Protein AF-A0A0B7AB72-F1 (afdb_monomer_lite)

Organism: NCBI:txid1028688

Structure (mmCIF, N/CA/C/O backbone):
data_AF-A0A0B7AB72-F1
#
_entry.id   AF-A0A0B7AB72-F1
#
loop_
_atom_site.group_PDB
_atom_site.id
_atom_site.type_symbol
_atom_site.label_atom_id
_atom_site.label_alt_id
_atom_site.label_comp_id
_atom_site.label_asym_id
_atom_site.label_entity_id
_atom_site.label_seq_id
_atom_site.pdbx_PDB_ins_code
_atom_site.Cartn_x
_atom_site.Cartn_y
_atom_site.Cartn_z
_atom_site.occupancy
_atom_site.B_iso_or_equiv
_atom_site.auth_seq_id
_atom_site.auth_comp_id
_atom_site.auth_asym_id
_atom_site.auth_atom_id
_atom_site.pdbx_PDB_model_num
ATOM 1 N N . MET A 1 1 ? -38.722 10.057 -4.460 1.00 62.62 1 MET A N 1
ATOM 2 C CA . MET A 1 1 ? -37.300 10.194 -4.852 1.00 62.62 1 MET A CA 1
ATOM 3 C C . MET A 1 1 ? -36.642 11.427 -4.234 1.00 62.62 1 MET A C 1
ATOM 5 O O . MET A 1 1 ? -35.680 11.243 -3.507 1.00 62.62 1 MET A O 1
ATOM 9 N N . LEU A 1 2 ? -37.190 12.641 -4.396 1.00 41.31 2 LEU A N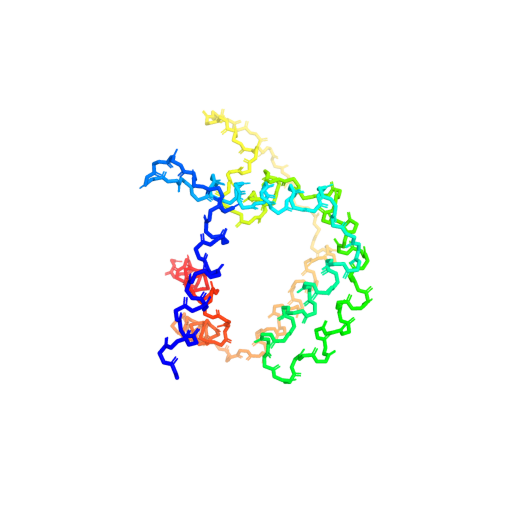 1
ATOM 10 C CA . LEU A 1 2 ? -36.622 13.873 -3.811 1.00 41.31 2 LEU A CA 1
ATOM 11 C C . LEU A 1 2 ? -36.454 13.827 -2.273 1.00 41.31 2 LEU A C 1
ATOM 13 O O . LEU A 1 2 ? -35.423 14.224 -1.745 1.00 41.31 2 LEU A O 1
ATOM 17 N N . LEU A 1 3 ? -37.440 13.271 -1.559 1.00 47.50 3 LEU A N 1
ATOM 18 C CA . LEU A 1 3 ? -37.420 13.146 -0.092 1.00 47.50 3 LEU A CA 1
ATOM 19 C C . LEU A 1 3 ? -36.341 12.185 0.430 1.00 47.50 3 LEU A C 1
ATOM 21 O O . LEU A 1 3 ? -35.809 12.395 1.513 1.00 47.50 3 LEU A O 1
ATOM 25 N N . VAL A 1 4 ? -35.978 11.163 -0.350 1.00 54.44 4 VAL A N 1
ATOM 26 C CA . VAL A 1 4 ? -34.925 10.207 0.030 1.00 54.44 4 VAL A CA 1
ATOM 27 C C . VAL A 1 4 ? -33.556 10.887 -0.044 1.00 54.44 4 VAL A C 1
ATOM 29 O O . VAL A 1 4 ? -32.763 10.736 0.877 1.00 54.44 4 VAL A O 1
ATOM 32 N N . CYS A 1 5 ? -33.328 11.729 -1.062 1.00 51.28 5 CYS A N 1
ATOM 33 C CA . CYS A 1 5 ? -32.112 12.540 -1.184 1.00 51.28 5 CYS A CA 1
ATOM 34 C C . CYS A 1 5 ? -31.948 13.556 -0.046 1.00 51.28 5 CYS A C 1
ATOM 36 O O . CYS A 1 5 ? -30.835 13.745 0.436 1.00 51.28 5 CYS A O 1
ATOM 38 N N . VAL A 1 6 ? -33.031 14.201 0.404 1.00 64.75 6 VAL A N 1
ATOM 39 C CA . VAL A 1 6 ? -32.969 15.172 1.513 1.00 64.75 6 VAL A CA 1
ATOM 40 C C . VAL A 1 6 ? -32.621 14.474 2.829 1.00 64.75 6 VAL A C 1
ATOM 42 O O . VAL A 1 6 ? -31.783 14.969 3.576 1.00 64.75 6 VAL A O 1
ATOM 45 N N . MET A 1 7 ? -33.182 13.289 3.084 1.00 65.06 7 MET A N 1
ATOM 46 C CA . MET A 1 7 ? -32.888 12.523 4.300 1.00 65.06 7 MET A CA 1
ATOM 47 C C . MET A 1 7 ? -31.461 11.957 4.308 1.00 65.06 7 MET A C 1
ATOM 49 O O . MET A 1 7 ? -30.810 11.978 5.351 1.00 65.06 7 MET A O 1
ATOM 53 N N . THR A 1 8 ? -30.927 11.531 3.157 1.00 57.41 8 THR A N 1
ATOM 54 C CA . THR A 1 8 ? -29.510 11.143 3.050 1.00 57.41 8 THR A CA 1
ATOM 55 C C . THR A 1 8 ? -28.571 12.347 3.155 1.00 57.41 8 THR A C 1
ATOM 57 O O . THR A 1 8 ? -27.519 12.231 3.774 1.00 57.41 8 THR A O 1
ATOM 60 N N . CYS A 1 9 ? -28.953 13.520 2.630 1.00 56.81 9 CYS A N 1
ATOM 61 C CA . CYS A 1 9 ? -28.186 14.763 2.793 1.00 56.81 9 CYS A CA 1
ATOM 62 C C . CYS A 1 9 ? -28.128 15.220 4.255 1.00 56.81 9 CYS A C 1
ATOM 64 O O . CYS A 1 9 ? -27.061 15.582 4.737 1.00 56.81 9 CYS A O 1
ATOM 66 N N . LEU A 1 10 ? -29.248 15.168 4.982 1.00 56.75 10 LEU A N 1
ATOM 67 C CA . LEU A 1 10 ? -29.282 15.543 6.398 1.00 56.75 10 LEU A CA 1
ATOM 68 C C . LEU A 1 10 ? -28.450 14.576 7.257 1.00 56.75 10 LEU A C 1
ATOM 70 O O . LEU A 1 10 ? -27.683 15.027 8.108 1.00 56.75 10 LEU A O 1
ATOM 74 N N . ALA A 1 11 ? -28.499 13.271 6.971 1.00 56.81 11 ALA A N 1
ATOM 75 C CA . ALA A 1 11 ? -27.635 12.283 7.623 1.00 56.81 11 ALA A CA 1
ATOM 76 C C . ALA A 1 11 ? -26.136 12.507 7.322 1.00 56.81 11 ALA A C 1
ATOM 78 O O . ALA A 1 11 ? -25.293 12.319 8.199 1.00 56.81 11 ALA A O 1
ATOM 79 N N . LEU A 1 12 ? -25.790 12.977 6.116 1.00 55.22 12 LEU A N 1
ATOM 80 C CA . LEU A 1 12 ? -24.420 13.370 5.765 1.00 55.22 12 LEU A CA 1
ATOM 81 C C . LEU A 1 12 ? -23.973 14.638 6.515 1.00 55.22 12 LEU A C 1
ATOM 83 O O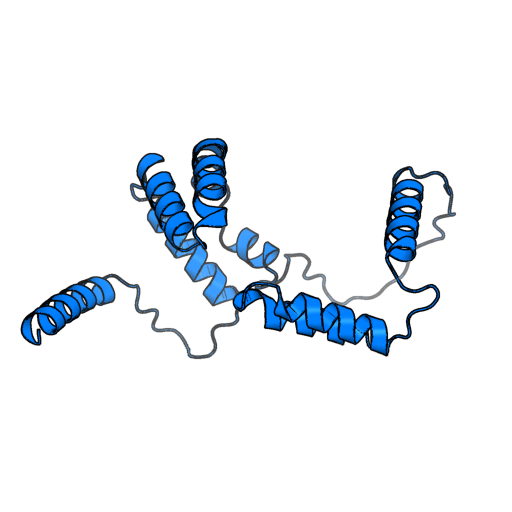 . LEU A 1 12 ? -22.836 14.692 6.973 1.00 55.22 12 LEU A O 1
ATOM 87 N N . THR A 1 13 ? -24.853 15.624 6.734 1.00 55.69 13 THR A N 1
ATOM 88 C CA . THR A 1 13 ? -24.500 16.841 7.501 1.00 55.69 13 THR A CA 1
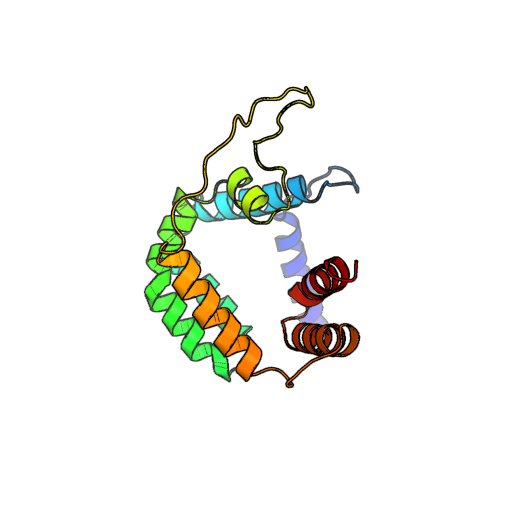ATOM 89 C C . THR A 1 13 ? -24.199 16.578 8.979 1.00 55.69 13 THR A C 1
ATOM 91 O O . THR A 1 13 ? -23.313 17.220 9.547 1.00 55.69 13 THR A O 1
ATOM 94 N N . SER A 1 14 ? -24.854 15.591 9.603 1.00 52.91 14 SER A N 1
ATOM 95 C CA . SER A 1 14 ? -24.510 15.177 10.971 1.00 52.91 14 SER A CA 1
ATOM 96 C C . SER A 1 14 ? -23.142 14.495 11.053 1.00 52.91 14 SER A C 1
ATOM 98 O O . SER A 1 14 ? -22.431 14.689 12.034 1.00 52.91 14 SER A O 1
ATOM 100 N N . VAL A 1 15 ? -22.741 13.760 10.009 1.00 54.97 15 VAL A N 1
ATOM 101 C CA . VAL A 1 15 ? -21.417 13.116 9.927 1.00 54.97 15 VAL A CA 1
ATOM 102 C C . VAL A 1 15 ? -20.319 14.148 9.650 1.00 54.97 15 VAL A C 1
ATOM 104 O O . VAL A 1 15 ? -19.258 14.093 10.265 1.00 54.97 15 VAL A O 1
ATOM 107 N N . LEU A 1 16 ? -20.590 15.150 8.804 1.00 55.66 16 LEU A N 1
ATOM 108 C CA . LEU A 1 16 ? -19.673 16.272 8.549 1.00 55.66 16 LEU A CA 1
ATOM 109 C C . LEU A 1 16 ? -19.372 17.093 9.814 1.00 55.66 16 LEU A C 1
ATOM 111 O O . LEU A 1 16 ? -18.294 17.664 9.925 1.00 55.66 16 LEU A O 1
ATOM 115 N N . SER A 1 17 ? -20.291 17.113 10.784 1.00 49.75 17 SER A N 1
ATOM 116 C CA . SER A 1 17 ? -20.117 17.814 12.067 1.00 49.75 17 SER A CA 1
ATOM 117 C C . SER A 1 17 ? -19.216 17.058 13.060 1.00 49.75 17 SER A C 1
ATOM 119 O O . SER A 1 17 ? -18.839 17.611 14.090 1.00 49.75 17 SER A O 1
ATOM 121 N N . GLN A 1 18 ? -18.894 15.791 12.773 1.00 49.91 18 GLN A N 1
ATOM 122 C CA . GLN A 1 18 ? -17.982 14.948 13.558 1.00 49.91 18 GLN A CA 1
ATOM 123 C C . GLN A 1 18 ? -16.618 14.766 12.880 1.00 49.91 18 GLN A C 1
ATOM 125 O O . GLN A 1 18 ? -15.704 14.199 13.481 1.00 49.91 18 GLN A O 1
ATOM 130 N N . LEU A 1 19 ? -16.466 15.250 11.643 1.00 46.19 19 LEU A N 1
ATOM 131 C CA . LEU A 1 19 ? -15.155 15.384 11.033 1.00 46.19 19 LEU A CA 1
ATOM 132 C C . LEU A 1 19 ? -14.430 16.552 11.712 1.00 46.19 19 LEU A C 1
ATOM 134 O O . LEU A 1 19 ? -15.015 17.626 11.865 1.00 46.19 19 LEU A O 1
ATOM 138 N N . PRO A 1 20 ? -13.165 16.382 12.118 1.00 48.09 20 PRO A N 1
ATOM 139 C CA . PRO A 1 20 ? -12.366 17.512 12.547 1.00 48.09 20 PRO A CA 1
ATOM 140 C C . PRO A 1 20 ? -12.234 18.481 11.366 1.00 48.09 20 PRO A C 1
ATOM 142 O O . PRO A 1 20 ? -11.576 18.182 10.373 1.00 48.09 20 PRO A O 1
ATOM 145 N N . THR A 1 21 ? -12.864 19.653 11.459 1.00 43.16 21 THR A N 1
ATOM 146 C CA . THR A 1 21 ? -12.530 20.791 10.602 1.00 43.16 21 THR A CA 1
ATOM 147 C C . THR A 1 21 ? -11.190 21.328 11.082 1.00 43.16 21 THR A C 1
ATOM 149 O O . THR A 1 21 ? -11.134 22.156 11.994 1.00 43.16 21 THR A O 1
ATOM 152 N N . THR A 1 22 ? -10.095 20.825 10.519 1.00 38.41 22 THR A N 1
ATOM 153 C CA . THR A 1 22 ? -8.781 21.431 10.703 1.00 38.41 22 THR A CA 1
ATOM 154 C C . THR A 1 22 ? -8.760 22.762 9.961 1.00 38.41 22 THR A C 1
ATOM 156 O O . THR A 1 22 ? -8.486 22.868 8.771 1.00 38.41 22 THR A O 1
ATOM 159 N N . SER A 1 23 ? -9.086 23.819 10.699 1.00 52.41 23 SER A N 1
ATOM 160 C CA . SER A 1 23 ? -8.700 25.178 10.356 1.00 52.41 23 SER A CA 1
ATOM 161 C C . SER A 1 23 ? -7.172 25.265 10.425 1.00 52.41 23 SER A C 1
ATOM 163 O O . SER A 1 23 ? -6.607 25.438 11.504 1.00 52.41 23 SER A O 1
ATOM 165 N N . GLY A 1 24 ? -6.496 25.100 9.288 1.00 39.06 24 GLY A N 1
ATOM 166 C CA . GLY A 1 24 ? -5.039 25.171 9.226 1.00 39.06 24 GLY A CA 1
ATOM 167 C C . GLY A 1 24 ? -4.497 25.071 7.806 1.00 39.06 24 GLY A C 1
ATOM 168 O O . GLY A 1 24 ? -4.086 23.998 7.401 1.00 39.06 24 GLY A O 1
ATOM 169 N N . GLN A 1 25 ? -4.483 26.215 7.111 1.00 35.47 25 GLN A N 1
ATOM 170 C CA . GLN A 1 25 ? -3.655 26.555 5.941 1.00 35.47 25 GLN A CA 1
ATOM 171 C C . GLN A 1 25 ? -3.755 25.628 4.708 1.00 35.47 25 GLN A C 1
ATOM 173 O O . GLN A 1 25 ? -3.330 24.479 4.714 1.00 35.47 25 GLN A O 1
ATOM 178 N N . GLU A 1 26 ? -4.185 26.204 3.581 1.00 43.09 26 GLU A N 1
ATOM 179 C CA . GLU A 1 26 ? -4.106 25.641 2.220 1.00 43.09 26 GLU A CA 1
ATOM 180 C C . GLU A 1 26 ? -2.659 25.477 1.687 1.00 43.09 26 GLU A C 1
ATOM 182 O O . GLU A 1 26 ? -2.380 25.743 0.527 1.00 43.09 26 GLU A O 1
ATOM 187 N N . ASN A 1 27 ? -1.723 25.032 2.528 1.00 43.84 27 ASN A N 1
ATOM 188 C CA . ASN A 1 27 ? -0.363 24.613 2.174 1.00 43.84 27 ASN A CA 1
ATOM 189 C C . ASN A 1 27 ? 0.113 23.515 3.144 1.00 43.84 27 ASN A C 1
ATOM 191 O O . ASN A 1 27 ? 1.220 23.576 3.674 1.00 43.84 27 ASN A O 1
ATOM 195 N N . GLY A 1 28 ? -0.741 22.534 3.448 1.00 51.16 28 GLY A N 1
ATOM 196 C CA . GLY A 1 28 ? -0.342 21.396 4.273 1.00 51.16 28 GLY A CA 1
ATOM 197 C C . GLY A 1 28 ? 0.708 20.575 3.532 1.00 51.16 28 GLY A C 1
ATOM 198 O O . GLY A 1 28 ? 0.382 19.901 2.555 1.00 51.16 28 GLY A O 1
ATOM 199 N N . GLN A 1 29 ? 1.966 20.649 3.969 1.00 76.12 29 GLN A N 1
ATOM 200 C CA . GLN A 1 29 ? 3.040 19.812 3.445 1.00 76.12 29 GLN A CA 1
ATOM 201 C C . GLN A 1 29 ? 2.553 18.346 3.499 1.00 76.12 29 GLN A C 1
ATOM 203 O O . GLN A 1 29 ? 1.954 17.960 4.505 1.00 76.12 29 GLN A O 1
ATOM 208 N N . PRO A 1 30 ? 2.747 17.519 2.450 1.00 83.81 30 PRO A N 1
ATOM 209 C CA . PRO A 1 30 ? 2.205 16.152 2.372 1.00 83.81 30 PRO A CA 1
ATOM 210 C C . PRO A 1 30 ? 2.428 15.297 3.632 1.00 83.81 30 PRO A C 1
ATOM 212 O O . PRO A 1 30 ? 1.610 14.437 3.965 1.00 83.81 30 PRO A O 1
ATOM 215 N N . CYS A 1 31 ? 3.507 15.591 4.359 1.00 85.31 31 CYS A N 1
ATOM 216 C CA . CYS A 1 31 ? 3.830 15.043 5.666 1.00 85.31 31 CYS A CA 1
ATOM 217 C C . CYS A 1 31 ? 2.743 15.294 6.726 1.00 85.31 31 CYS A C 1
ATOM 219 O O . CYS A 1 31 ? 2.273 14.350 7.357 1.00 85.31 31 CYS A O 1
ATOM 221 N N . ASP A 1 32 ? 2.292 16.537 6.904 1.00 88.31 32 ASP A N 1
ATOM 222 C CA . ASP A 1 32 ? 1.343 16.908 7.960 1.00 88.31 32 ASP A CA 1
ATOM 223 C C . ASP A 1 32 ? -0.039 16.309 7.719 1.00 88.31 32 ASP A C 1
ATOM 225 O O . ASP A 1 32 ? -0.681 15.814 8.648 1.00 88.31 32 ASP A O 1
ATOM 229 N N . LEU A 1 33 ? -0.482 16.298 6.459 1.00 87.25 33 LEU A N 1
ATOM 230 C CA . LEU A 1 33 ? -1.749 15.677 6.084 1.00 87.25 33 LEU A CA 1
ATOM 231 C C . LEU A 1 33 ? -1.718 14.168 6.348 1.00 87.25 33 LEU A C 1
ATOM 233 O O . LEU A 1 33 ? -2.673 13.608 6.888 1.00 87.25 33 LEU A O 1
ATOM 237 N N . CYS A 1 34 ? -0.602 13.518 6.014 1.00 85.31 34 CYS A N 1
ATOM 238 C CA . CYS A 1 34 ? -0.402 12.114 6.329 1.00 85.31 34 CYS A CA 1
ATOM 239 C C . CYS A 1 34 ? -0.456 11.870 7.844 1.00 85.31 34 CYS A C 1
ATOM 241 O O . CYS A 1 34 ? -1.202 11.002 8.304 1.00 85.31 34 CYS A O 1
ATOM 243 N N . LYS A 1 35 ? 0.277 12.660 8.640 1.00 88.00 35 LYS A N 1
ATOM 244 C CA . LYS A 1 35 ? 0.308 12.495 10.100 1.00 88.00 35 LYS A CA 1
ATOM 245 C C . LYS A 1 35 ? -1.069 12.693 10.719 1.00 88.00 35 LYS A C 1
ATOM 247 O O . LYS A 1 35 ? -1.455 11.931 11.605 1.00 88.00 35 LYS A O 1
ATOM 252 N N . GLN A 1 36 ? -1.837 13.671 10.241 1.00 86.19 36 GLN A N 1
ATOM 253 C CA . GLN A 1 36 ? -3.214 13.889 10.687 1.00 86.19 36 GLN A CA 1
ATOM 254 C C . GLN A 1 36 ? -4.111 12.691 10.372 1.00 86.19 36 GLN A C 1
ATOM 256 O O . GLN A 1 36 ? -4.856 12.248 11.246 1.00 86.19 36 GLN A O 1
ATOM 261 N N . LEU A 1 37 ? -4.004 12.125 9.166 1.00 83.50 37 LEU A N 1
ATOM 262 C CA . LEU A 1 37 ? -4.760 10.937 8.778 1.00 83.50 37 LEU A CA 1
ATOM 263 C C . LEU A 1 37 ? -4.464 9.756 9.713 1.00 83.50 37 LEU A C 1
ATOM 265 O O . LEU A 1 37 ? -5.390 9.173 10.276 1.00 83.50 37 LEU A O 1
ATOM 269 N N . PHE A 1 38 ? -3.189 9.430 9.932 1.00 82.50 38 PHE A N 1
ATOM 270 C CA . PHE A 1 38 ? -2.813 8.316 10.808 1.00 82.50 38 PHE A CA 1
ATOM 271 C C . PHE A 1 38 ? -3.124 8.592 12.284 1.00 82.50 38 PHE A C 1
ATOM 273 O O . PHE A 1 38 ? -3.504 7.674 13.003 1.00 82.50 38 PHE A O 1
ATOM 280 N N . THR A 1 39 ? -3.071 9.850 12.732 1.00 83.25 39 THR A N 1
ATOM 281 C CA . THR A 1 39 ? -3.519 10.246 14.080 1.00 83.25 39 THR A CA 1
ATOM 282 C C . THR A 1 39 ? -5.020 10.023 14.258 1.00 83.25 39 THR A C 1
ATOM 284 O O . THR A 1 39 ? -5.457 9.526 15.297 1.00 83.25 39 THR A O 1
ATOM 287 N N . TYR A 1 40 ? -5.819 10.361 13.244 1.00 79.62 40 TYR A N 1
ATOM 288 C CA . TYR A 1 40 ? -7.260 10.125 13.251 1.00 79.62 40 TYR A CA 1
ATOM 289 C C . TYR A 1 40 ? -7.579 8.628 13.298 1.00 79.62 40 TYR A C 1
ATOM 291 O O . TYR A 1 40 ? -8.366 8.200 14.142 1.00 79.62 40 TYR A O 1
ATOM 299 N N . VAL A 1 41 ? -6.911 7.828 12.458 1.00 78.12 41 VAL A N 1
ATOM 300 C CA . VAL A 1 41 ? -7.044 6.363 12.459 1.00 78.12 41 VAL A CA 1
ATOM 301 C C . VAL A 1 41 ? -6.658 5.789 13.822 1.00 78.12 41 VAL A C 1
ATOM 303 O O . VAL A 1 41 ? -7.442 5.048 14.406 1.00 78.12 41 VAL A O 1
ATOM 306 N N . ASN A 1 42 ? -5.514 6.187 14.383 1.00 74.44 42 ASN A N 1
ATOM 307 C CA . ASN A 1 42 ? -5.063 5.713 15.690 1.00 74.44 42 ASN A CA 1
ATOM 308 C C . ASN A 1 42 ? -6.054 6.090 16.807 1.00 74.44 42 ASN A C 1
ATOM 310 O O . ASN A 1 42 ? -6.406 5.266 17.642 1.00 74.44 42 ASN A O 1
ATOM 314 N N . THR A 1 43 ? -6.594 7.313 16.784 1.00 73.44 43 THR A N 1
ATOM 315 C CA . THR A 1 43 ? -7.599 7.756 17.765 1.00 73.44 43 THR A CA 1
ATOM 316 C C . THR A 1 43 ? -8.895 6.953 17.656 1.00 73.44 43 THR A C 1
ATOM 318 O O . THR A 1 43 ? -9.479 6.596 18.679 1.00 73.44 43 THR A O 1
ATOM 321 N N . PHE A 1 44 ? -9.347 6.661 16.433 1.00 69.81 44 PHE A N 1
ATOM 322 C CA . PHE A 1 44 ? -10.529 5.835 16.183 1.00 69.81 44 PHE A CA 1
ATOM 323 C C . PHE A 1 44 ? -10.327 4.399 16.685 1.00 69.81 44 PHE A C 1
ATOM 325 O O . PHE A 1 44 ? -11.215 3.829 17.319 1.00 69.81 44 PHE A O 1
ATOM 332 N N . LEU A 1 45 ? -9.136 3.841 16.463 1.00 71.88 45 LEU A N 1
ATOM 333 C CA . LEU A 1 45 ? -8.792 2.494 16.903 1.00 71.88 45 LEU A CA 1
ATOM 334 C C . LEU A 1 45 ? -8.639 2.395 18.429 1.00 71.88 45 LEU A C 1
ATOM 336 O O . LEU A 1 45 ? -9.202 1.494 19.043 1.00 71.88 45 LEU A O 1
ATOM 340 N N . GLN A 1 46 ? -7.963 3.357 19.064 1.00 67.94 46 GLN A N 1
ATOM 341 C CA . GLN A 1 46 ? -7.730 3.363 20.513 1.00 67.94 46 GLN A CA 1
ATOM 342 C C . GLN A 1 46 ? -8.990 3.658 21.340 1.00 67.94 46 GLN A C 1
ATOM 344 O O . GLN A 1 46 ? -9.150 3.128 22.440 1.00 67.94 46 GLN A O 1
ATOM 349 N N . LYS A 1 47 ? -9.910 4.498 20.848 1.00 60.44 47 LYS A N 1
ATOM 350 C CA . LYS A 1 47 ? -11.166 4.816 21.548 1.00 60.44 47 LYS A CA 1
ATOM 351 C C . LYS A 1 47 ? -12.295 3.860 21.158 1.00 60.44 47 LYS A C 1
ATOM 353 O O . LYS A 1 47 ? -13.329 4.325 20.687 1.00 60.44 47 LYS A O 1
ATOM 358 N N . ASN A 1 48 ? -12.178 2.581 21.510 1.00 57.06 48 ASN A N 1
ATOM 359 C CA . ASN A 1 48 ? -13.261 1.579 21.443 1.00 57.06 48 ASN A CA 1
ATOM 360 C C . ASN A 1 48 ? -13.414 0.804 20.120 1.00 57.06 48 ASN A C 1
ATOM 362 O O . ASN A 1 48 ? -14.510 0.314 19.877 1.00 57.06 48 ASN A O 1
ATOM 366 N N . SER A 1 49 ? -12.376 0.643 19.291 1.00 69.69 49 SER A N 1
ATOM 367 C CA . SER A 1 49 ? -12.481 -0.333 18.195 1.00 69.69 49 SER A CA 1
ATOM 368 C C . SER A 1 49 ? -12.134 -1.732 18.695 1.00 69.69 49 SER A C 1
ATOM 370 O O . SER A 1 49 ? -11.032 -1.988 19.176 1.00 69.69 49 SER A O 1
ATOM 372 N N . THR A 1 50 ? -13.081 -2.650 18.579 1.00 81.69 50 THR A N 1
ATOM 373 C CA . THR A 1 50 ? -12.853 -4.082 18.782 1.00 81.69 50 THR A CA 1
ATOM 374 C C . THR A 1 50 ? -12.218 -4.700 17.537 1.00 81.69 50 THR A C 1
ATOM 376 O O . THR A 1 50 ? -12.422 -4.220 16.420 1.00 81.69 50 THR A O 1
ATOM 379 N N . GLU A 1 51 ? -11.497 -5.809 17.705 1.00 80.75 51 GLU A N 1
ATOM 380 C CA . GLU A 1 51 ? -10.970 -6.607 16.586 1.00 80.75 51 GLU A CA 1
ATOM 381 C C . GLU A 1 51 ? -12.060 -6.895 15.539 1.00 80.75 51 GLU A C 1
ATOM 383 O O . GLU A 1 51 ? -11.851 -6.721 14.340 1.00 80.75 51 GLU A O 1
ATOM 388 N N . ALA A 1 52 ? -13.270 -7.218 16.006 1.00 82.38 52 ALA A N 1
ATOM 389 C CA . ALA A 1 52 ? -14.429 -7.488 15.162 1.00 82.38 52 ALA A CA 1
ATOM 390 C C . ALA A 1 52 ? -14.876 -6.276 14.322 1.00 82.38 52 ALA A C 1
ATOM 392 O O . ALA A 1 52 ? -15.317 -6.441 13.183 1.00 82.38 52 ALA A O 1
ATOM 393 N N . GLU A 1 53 ? -14.773 -5.054 14.848 1.00 80.25 53 GLU A N 1
ATOM 394 C CA . GLU A 1 53 ? -15.114 -3.836 14.103 1.00 80.25 53 GLU A CA 1
ATOM 395 C C . GLU A 1 53 ? -14.075 -3.523 13.026 1.00 80.25 53 GLU A C 1
ATOM 397 O O . GLU A 1 53 ? -14.441 -3.125 11.916 1.00 80.25 53 GLU A O 1
ATOM 402 N N . VAL A 1 54 ? -12.796 -3.762 13.319 1.00 79.25 54 VAL A N 1
ATOM 403 C CA . VAL A 1 54 ? -11.708 -3.620 12.344 1.00 79.25 54 VAL A CA 1
ATOM 404 C C . VAL A 1 54 ? -11.820 -4.683 11.254 1.00 79.25 54 VAL A C 1
ATOM 406 O O . VAL A 1 54 ? -11.758 -4.351 10.071 1.00 79.25 54 VAL A O 1
ATOM 409 N N . GLU A 1 55 ? -12.091 -5.937 11.612 1.00 82.75 55 GLU A N 1
ATOM 410 C CA . GLU A 1 55 ? -12.339 -7.009 10.645 1.00 82.75 55 GLU A CA 1
ATOM 411 C C . GLU A 1 55 ? -13.550 -6.689 9.751 1.00 82.75 55 GLU A C 1
ATOM 413 O O . GLU A 1 55 ? -13.504 -6.873 8.532 1.00 82.75 55 GLU A O 1
ATOM 418 N N . ALA A 1 56 ? -14.629 -6.144 10.323 1.00 83.81 56 ALA A N 1
ATOM 419 C CA . ALA A 1 56 ? -15.806 -5.728 9.564 1.00 83.81 56 ALA A CA 1
ATOM 420 C C . ALA A 1 56 ? -15.506 -4.569 8.597 1.00 83.81 56 ALA A C 1
ATOM 422 O O . ALA A 1 56 ? -16.044 -4.535 7.486 1.00 83.81 56 ALA A O 1
ATOM 423 N N . LEU A 1 57 ? -14.649 -3.625 8.992 1.00 81.75 57 LEU A N 1
ATOM 424 C CA . LEU A 1 57 ? -14.158 -2.553 8.123 1.00 81.75 57 LEU A CA 1
ATOM 425 C C . LEU A 1 57 ? -13.308 -3.101 6.973 1.00 81.75 57 LEU A C 1
ATOM 427 O O . LEU A 1 57 ? -13.538 -2.735 5.820 1.00 81.75 57 LEU A O 1
ATOM 431 N N . LEU A 1 58 ? -12.386 -4.019 7.260 1.00 81.94 58 LEU A N 1
ATOM 432 C CA . LEU A 1 58 ? -11.551 -4.662 6.247 1.00 81.94 58 LEU A CA 1
ATOM 433 C C . LEU A 1 58 ? -12.396 -5.483 5.256 1.00 81.94 58 LEU A C 1
ATOM 435 O O . LEU A 1 58 ? -12.214 -5.360 4.046 1.00 81.94 58 LEU A O 1
ATOM 439 N N . LYS A 1 59 ? -13.411 -6.214 5.733 1.00 84.88 59 LYS A N 1
ATOM 440 C CA . LYS A 1 59 ? -14.398 -6.896 4.874 1.00 84.88 59 LYS A CA 1
ATOM 441 C C . LYS A 1 59 ? -15.189 -5.925 3.998 1.00 84.88 59 LYS A C 1
ATOM 443 O O . LYS A 1 59 ? -15.437 -6.192 2.824 1.00 84.88 59 LYS A O 1
ATOM 448 N N . LYS A 1 60 ? -15.570 -4.757 4.526 1.00 83.50 60 LYS A N 1
ATOM 449 C CA . LYS A 1 60 ? -16.203 -3.709 3.706 1.00 83.50 60 LYS A CA 1
ATOM 450 C C . LYS A 1 60 ? -15.266 -3.196 2.616 1.00 83.50 60 LYS A C 1
ATOM 452 O O . LYS A 1 60 ? -15.746 -2.921 1.521 1.00 83.50 60 LYS A O 1
ATOM 457 N N . ALA A 1 61 ? -13.965 -3.097 2.886 1.00 81.31 61 ALA A N 1
ATOM 458 C CA . ALA A 1 61 ? -12.981 -2.735 1.871 1.00 81.31 61 ALA A CA 1
ATOM 459 C C . ALA A 1 61 ? -12.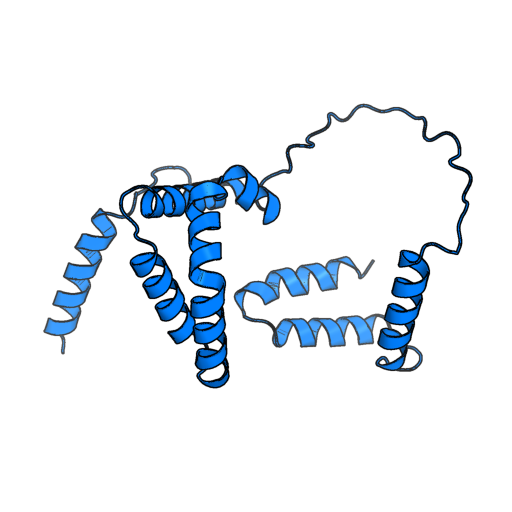861 -3.815 0.781 1.00 81.31 61 ALA A C 1
ATOM 461 O O . ALA A 1 61 ? -12.811 -3.470 -0.400 1.00 81.31 61 ALA A O 1
ATOM 462 N N . CYS A 1 62 ? -12.926 -5.103 1.140 1.00 83.00 62 CYS A N 1
ATOM 463 C CA . CYS A 1 62 ? -12.958 -6.199 0.166 1.00 83.00 62 CYS A CA 1
ATOM 464 C C . CYS A 1 62 ? -14.120 -6.068 -0.828 1.00 83.00 62 CYS A C 1
ATOM 466 O O . CYS A 1 62 ? -13.928 -6.291 -2.020 1.00 83.00 62 CYS A O 1
ATOM 468 N N . ASN A 1 63 ? -15.288 -5.596 -0.385 1.00 86.81 63 ASN A N 1
ATOM 469 C CA . ASN A 1 63 ? -16.456 -5.398 -1.254 1.00 86.81 63 ASN A CA 1
ATOM 470 C C . ASN A 1 63 ? -16.278 -4.305 -2.325 1.00 86.81 63 ASN A C 1
ATOM 472 O O . ASN A 1 63 ? -17.075 -4.236 -3.259 1.00 86.81 63 ASN A O 1
ATOM 476 N N . ILE A 1 64 ? -15.259 -3.450 -2.200 1.00 86.12 64 ILE A N 1
ATOM 477 C CA . ILE A 1 64 ? -14.916 -2.432 -3.205 1.00 86.12 64 ILE A CA 1
ATOM 478 C C . ILE A 1 64 ? -14.131 -3.066 -4.366 1.00 86.12 64 ILE A C 1
ATOM 480 O O . ILE A 1 64 ? -14.155 -2.556 -5.487 1.00 86.12 64 ILE A O 1
ATOM 484 N N . LEU A 1 65 ? -13.441 -4.185 -4.119 1.00 73.69 65 LEU A N 1
ATOM 485 C CA . LEU A 1 65 ? -12.664 -4.879 -5.139 1.00 73.69 65 LEU A CA 1
ATOM 486 C C . LEU A 1 65 ? -13.580 -5.555 -6.175 1.00 73.69 65 LEU A C 1
ATOM 488 O O . LEU A 1 65 ? -14.700 -5.962 -5.845 1.00 73.69 65 LEU A O 1
ATOM 492 N N . PRO A 1 66 ? -13.106 -5.738 -7.425 1.00 86.94 66 PRO A N 1
ATOM 493 C CA . PRO A 1 66 ? -13.810 -6.546 -8.414 1.00 86.94 66 PRO A CA 1
ATOM 494 C C . PRO A 1 66 ? -14.117 -7.943 -7.871 1.00 86.94 66 PRO A C 1
ATOM 496 O O . PRO A 1 66 ? -13.295 -8.531 -7.170 1.00 86.94 66 PRO A O 1
ATOM 499 N N . THR A 1 67 ? -15.264 -8.509 -8.253 1.00 88.81 67 THR A N 1
ATOM 500 C CA . THR A 1 67 ? -15.782 -9.785 -7.723 1.00 88.81 67 THR A CA 1
ATOM 501 C C . THR A 1 67 ? -14.764 -10.928 -7.758 1.00 88.81 67 THR A C 1
ATOM 503 O O . THR A 1 67 ? -14.737 -11.748 -6.846 1.00 88.81 67 THR A O 1
ATOM 506 N N . ALA A 1 68 ? -13.880 -10.952 -8.760 1.00 90.06 68 ALA A N 1
ATOM 507 C CA . ALA A 1 68 ? -12.818 -11.951 -8.889 1.00 90.06 68 ALA A CA 1
ATOM 508 C C . ALA A 1 68 ? -11.823 -11.978 -7.708 1.00 90.06 68 ALA A C 1
ATOM 510 O O . ALA A 1 68 ? -11.213 -13.014 -7.466 1.00 90.06 68 ALA A O 1
ATOM 511 N N . PHE A 1 69 ? -11.665 -10.873 -6.973 1.00 78.88 69 PHE A N 1
ATOM 512 C CA . PHE A 1 69 ? -10.694 -10.733 -5.881 1.00 78.88 69 PHE A CA 1
ATOM 513 C C . PHE A 1 69 ? -11.332 -10.715 -4.488 1.00 78.88 69 PHE A C 1
ATOM 515 O O . PHE A 1 69 ? -10.614 -10.772 -3.494 1.00 78.88 69 PHE A O 1
ATOM 522 N N . GLN A 1 70 ? -12.663 -10.647 -4.394 1.00 88.12 70 GLN A N 1
ATOM 523 C CA . GLN A 1 70 ? -13.361 -10.513 -3.110 1.00 88.12 70 GLN A CA 1
ATOM 524 C C . GLN A 1 70 ? -13.119 -11.719 -2.198 1.00 88.12 70 GLN A C 1
ATOM 526 O O . GLN A 1 70 ? -12.763 -11.535 -1.042 1.00 88.12 70 GLN A O 1
ATOM 531 N N . GLY A 1 71 ? -13.212 -12.943 -2.733 1.00 91.12 71 GLY A N 1
ATOM 532 C CA . GLY A 1 71 ? -12.990 -14.160 -1.942 1.00 91.12 71 GLY A CA 1
ATOM 533 C C . GLY A 1 71 ? -11.557 -14.297 -1.417 1.00 91.12 71 GLY A C 1
ATOM 534 O O . GLY A 1 71 ? -11.355 -14.724 -0.282 1.00 91.12 71 GLY A O 1
ATOM 535 N N . GLU A 1 72 ? -10.565 -13.893 -2.214 1.00 89.56 72 GLU A N 1
ATOM 536 C CA . GLU A 1 72 ? -9.164 -13.872 -1.777 1.00 89.56 72 GLU A CA 1
ATOM 537 C C . GLU A 1 72 ? -8.941 -12.793 -0.712 1.00 89.56 72 GLU A C 1
ATOM 539 O O . GLU A 1 72 ? -8.324 -13.052 0.318 1.00 89.56 72 GLU A O 1
ATOM 544 N N . CYS A 1 73 ? -9.515 -11.604 -0.908 1.00 89.88 73 CYS A N 1
ATOM 545 C CA . CYS A 1 73 ? -9.471 -10.534 0.081 1.00 89.88 73 CYS A CA 1
ATOM 546 C C . CYS A 1 73 ? -10.106 -10.962 1.409 1.00 89.88 73 CYS A C 1
ATOM 548 O O . CYS A 1 73 ? -9.495 -10.782 2.459 1.00 89.88 73 CYS A O 1
ATOM 550 N N . ASP A 1 74 ? -11.277 -11.601 1.379 1.00 91.94 74 ASP A N 1
ATOM 551 C CA . ASP A 1 74 ? -11.948 -12.101 2.581 1.00 91.94 74 ASP A CA 1
ATOM 552 C C . ASP A 1 74 ? -11.102 -13.152 3.315 1.00 91.94 74 ASP A C 1
ATOM 554 O O . ASP A 1 74 ? -11.051 -13.151 4.548 1.00 91.94 74 ASP A O 1
ATOM 558 N N . ASN A 1 75 ? -10.406 -14.027 2.580 1.00 92.00 75 ASN A N 1
ATOM 559 C CA . ASN A 1 75 ? -9.466 -14.980 3.171 1.00 92.00 75 ASN A CA 1
ATOM 560 C C . ASN A 1 75 ? -8.275 -14.276 3.825 1.00 92.00 75 ASN A C 1
ATOM 562 O O . ASN A 1 75 ? -7.929 -14.616 4.956 1.00 92.00 75 ASN A O 1
ATOM 566 N N . ILE A 1 76 ? -7.693 -13.271 3.166 1.00 87.69 76 ILE A N 1
ATOM 567 C CA . ILE A 1 76 ? -6.604 -12.462 3.727 1.00 87.69 76 ILE A CA 1
ATOM 568 C C . ILE A 1 76 ? -7.072 -11.760 5.004 1.00 87.69 76 ILE A C 1
ATOM 570 O O . ILE A 1 76 ? -6.390 -11.826 6.023 1.00 87.69 76 ILE A O 1
ATOM 574 N N . VAL A 1 77 ? -8.255 -11.142 4.994 1.00 88.56 77 VAL A N 1
ATOM 575 C CA . VAL A 1 77 ? -8.814 -10.475 6.178 1.00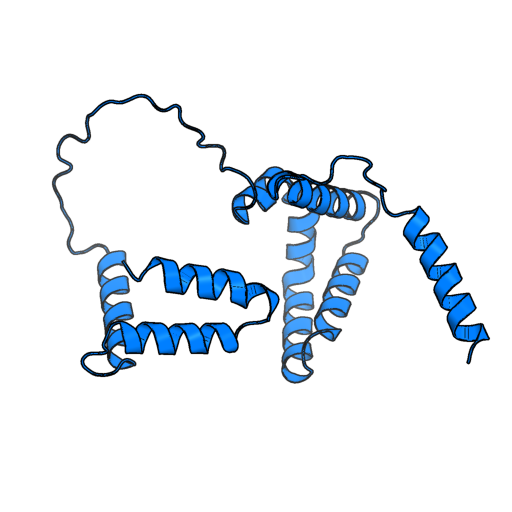 88.56 77 VAL A CA 1
ATOM 576 C C . VAL A 1 77 ? -9.075 -11.474 7.298 1.00 88.56 77 VAL A C 1
ATOM 578 O O . VAL A 1 77 ? -8.759 -11.194 8.445 1.00 88.56 77 VAL A O 1
ATOM 581 N N . LYS A 1 78 ? -9.588 -12.667 6.996 1.00 89.62 78 LYS A N 1
ATOM 582 C CA . LYS A 1 78 ? -9.816 -13.696 8.015 1.00 89.62 78 LYS A CA 1
ATOM 583 C C . LYS A 1 78 ? -8.511 -14.238 8.605 1.00 89.62 78 LYS A C 1
ATOM 585 O O . LYS A 1 78 ? -8.453 -14.530 9.795 1.00 89.62 78 LYS A O 1
ATOM 590 N N . GLN A 1 79 ? -7.488 -14.425 7.776 1.00 90.06 79 GLN A N 1
ATOM 591 C CA . GLN A 1 79 ? -6.231 -15.047 8.185 1.00 90.06 79 GLN A CA 1
ATOM 592 C C . GLN A 1 79 ? -5.294 -14.063 8.888 1.00 90.06 79 GLN A C 1
ATOM 594 O O . GLN A 1 79 ? -4.636 -14.431 9.859 1.00 90.06 79 GLN A O 1
ATOM 599 N N . TYR A 1 80 ? -5.244 -12.822 8.407 1.00 85.19 80 TYR A N 1
ATOM 600 C CA . TYR A 1 80 ? -4.314 -11.802 8.878 1.00 85.19 80 TYR A CA 1
ATOM 601 C C . TYR A 1 80 ? -4.994 -10.675 9.654 1.00 85.19 80 TYR A C 1
ATOM 603 O O . TYR A 1 80 ? -4.293 -9.916 10.308 1.00 85.19 80 TYR A O 1
ATOM 611 N N . GLY A 1 81 ? -6.325 -10.569 9.647 1.00 82.50 81 GLY A N 1
ATOM 612 C CA . GLY A 1 81 ? -7.090 -9.549 10.375 1.00 82.50 81 GLY A CA 1
ATOM 613 C C . GLY A 1 81 ? -6.720 -9.402 11.852 1.00 82.50 81 GLY A C 1
ATOM 614 O O . GLY A 1 81 ? -6.478 -8.269 12.257 1.00 82.50 81 GLY A O 1
ATOM 615 N N . PRO A 1 82 ? -6.573 -10.492 12.632 1.00 82.62 82 PRO A N 1
ATOM 616 C CA . PRO A 1 82 ? -6.135 -10.407 14.028 1.00 82.62 82 PRO A CA 1
ATOM 617 C C . PRO A 1 82 ? -4.724 -9.817 14.175 1.00 82.62 82 PRO A C 1
ATOM 619 O O . PRO A 1 82 ? -4.479 -8.949 15.005 1.00 82.62 82 PRO A O 1
ATOM 622 N N . MET A 1 83 ? -3.788 -10.236 13.315 1.00 81.56 83 MET A N 1
ATOM 623 C CA . MET A 1 83 ? -2.421 -9.699 13.294 1.00 81.56 83 MET A CA 1
ATOM 624 C C . MET A 1 83 ? -2.401 -8.235 12.843 1.00 81.56 83 MET A C 1
ATOM 626 O O . MET A 1 83 ? -1.671 -7.427 13.404 1.00 81.56 83 MET A O 1
ATOM 630 N N . ILE A 1 84 ? -3.204 -7.885 11.836 1.00 76.88 84 ILE A N 1
ATOM 631 C CA . ILE A 1 84 ? -3.374 -6.511 11.369 1.00 76.88 84 ILE A CA 1
ATOM 632 C C . ILE A 1 84 ? -3.947 -5.670 12.507 1.00 76.88 84 ILE A C 1
ATOM 634 O O . ILE A 1 84 ? -3.417 -4.604 12.767 1.00 76.88 84 ILE A O 1
ATOM 638 N N . PHE A 1 85 ? -4.963 -6.144 13.227 1.00 79.75 85 PHE A N 1
ATOM 639 C CA . PHE A 1 85 ? -5.523 -5.447 14.382 1.00 79.75 85 PHE A CA 1
ATOM 640 C C . PHE A 1 85 ? -4.458 -5.160 15.446 1.00 79.75 85 PHE A C 1
ATOM 642 O O . PHE A 1 85 ? -4.287 -4.001 15.812 1.00 79.75 85 PHE A O 1
ATOM 649 N N . GLU A 1 86 ? -3.691 -6.174 15.855 1.00 78.25 86 GLU A N 1
ATOM 650 C CA . GLU A 1 86 ? -2.572 -6.034 16.799 1.00 78.25 86 GLU A CA 1
ATOM 651 C C . GLU A 1 86 ? -1.525 -5.014 16.317 1.00 78.25 86 GLU A C 1
ATOM 653 O O . GLU A 1 86 ? -1.113 -4.125 17.063 1.00 78.25 86 GLU A O 1
ATOM 658 N N . LEU A 1 87 ? -1.146 -5.063 15.037 1.00 73.00 87 LEU A N 1
ATOM 659 C CA . LEU A 1 87 ? -0.240 -4.076 14.445 1.00 73.00 87 LEU A CA 1
ATOM 660 C C . LEU A 1 87 ? -0.850 -2.668 14.439 1.00 73.00 87 LEU A C 1
ATOM 662 O O . LEU A 1 87 ? -0.163 -1.695 14.728 1.00 73.00 87 LEU A O 1
ATOM 666 N N . LEU A 1 88 ? -2.139 -2.530 14.132 1.00 72.19 88 LEU A N 1
ATOM 667 C CA . LEU A 1 88 ? -2.801 -1.230 14.066 1.00 72.19 88 LEU A CA 1
ATOM 668 C C . LEU A 1 88 ? -2.970 -0.586 15.459 1.00 72.19 88 LEU A C 1
ATOM 670 O O . LEU A 1 88 ? -3.012 0.640 15.544 1.00 72.19 88 LEU A O 1
ATOM 674 N N . ILE A 1 89 ? -3.062 -1.367 16.543 1.00 73.19 89 ILE A N 1
ATOM 675 C CA . ILE A 1 89 ? -3.137 -0.825 17.914 1.00 73.19 89 ILE A CA 1
ATOM 676 C C . ILE A 1 89 ? -1.756 -0.521 18.516 1.00 73.19 89 ILE A C 1
ATOM 678 O O . ILE A 1 89 ? -1.650 0.376 19.354 1.00 73.19 89 ILE A O 1
ATOM 682 N N . HIS A 1 90 ? -0.704 -1.234 18.094 1.00 69.12 90 HIS A N 1
ATOM 683 C CA . HIS A 1 90 ? 0.637 -1.118 18.679 1.00 69.12 90 HIS A CA 1
ATOM 684 C C . HIS A 1 90 ? 1.627 -0.298 17.837 1.00 69.12 90 HIS A C 1
ATOM 686 O O . HIS A 1 90 ? 2.413 0.465 18.397 1.00 69.12 90 HIS A O 1
ATOM 692 N N . GLU A 1 91 ? 1.568 -0.402 16.510 1.00 66.69 91 GLU A N 1
ATOM 693 C CA . GLU A 1 91 ? 2.617 0.069 15.588 1.00 66.69 91 GLU A CA 1
ATOM 694 C C . GLU A 1 91 ? 2.187 1.269 14.727 1.00 66.69 91 GLU A C 1
ATOM 696 O O . GLU A 1 91 ? 2.956 1.775 13.910 1.00 66.69 91 GLU A O 1
ATOM 701 N N . LEU A 1 92 ? 0.960 1.774 14.893 1.00 69.62 92 LEU A N 1
ATOM 702 C CA . LEU A 1 92 ? 0.419 2.861 14.069 1.00 69.62 92 LEU A CA 1
ATOM 703 C C . LEU A 1 92 ? 0.891 4.246 14.534 1.00 69.62 92 LEU A C 1
ATOM 705 O O . LEU A 1 92 ? 0.095 5.149 14.797 1.00 69.62 92 LEU A O 1
ATOM 709 N N . GLN A 1 93 ? 2.207 4.413 14.651 1.00 82.50 93 GLN A N 1
ATOM 710 C CA . GLN A 1 93 ? 2.839 5.693 14.946 1.00 82.50 93 GLN A CA 1
ATOM 711 C C . GLN A 1 93 ? 2.791 6.577 13.688 1.00 82.50 93 GLN A C 1
ATOM 713 O O . GLN A 1 93 ? 3.415 6.230 12.678 1.00 82.50 93 GLN A O 1
ATOM 718 N N . PRO A 1 94 ? 2.078 7.722 13.710 1.00 83.62 94 PRO A N 1
ATOM 719 C CA . PRO A 1 94 ? 1.882 8.555 12.522 1.00 83.62 94 PRO A CA 1
ATOM 720 C C . PRO A 1 94 ? 3.191 8.976 11.850 1.00 83.62 94 PRO A C 1
ATOM 722 O O . PRO A 1 94 ? 3.283 8.972 10.625 1.00 83.62 94 PRO A O 1
ATOM 725 N N . ASP A 1 95 ? 4.223 9.275 12.641 1.00 84.75 95 ASP A N 1
ATOM 726 C CA . ASP A 1 95 ? 5.541 9.649 12.127 1.00 84.75 95 ASP A CA 1
ATOM 727 C C . ASP A 1 95 ? 6.200 8.511 11.338 1.00 84.75 95 ASP A C 1
ATOM 729 O O . ASP A 1 95 ? 6.673 8.722 10.223 1.00 84.75 95 ASP A O 1
ATOM 733 N N . GLN A 1 96 ? 6.189 7.289 11.874 1.00 83.94 96 GLN A N 1
ATOM 734 C CA . GLN A 1 96 ? 6.819 6.134 11.231 1.00 83.94 96 GLN A CA 1
ATOM 735 C C . GLN A 1 96 ? 6.093 5.747 9.942 1.00 83.94 96 GLN A C 1
ATOM 737 O O . GLN A 1 96 ? 6.736 5.528 8.915 1.00 83.94 96 GLN A O 1
ATOM 742 N N . MET A 1 97 ? 4.757 5.737 9.965 1.00 83.69 97 MET A N 1
ATOM 743 C CA . MET A 1 97 ? 3.941 5.417 8.792 1.00 83.69 97 MET A CA 1
ATOM 744 C C . MET A 1 97 ? 4.144 6.437 7.670 1.00 83.69 97 MET A C 1
ATOM 746 O O . MET A 1 97 ? 4.334 6.067 6.512 1.00 83.69 97 MET A O 1
ATOM 750 N N . CYS A 1 98 ? 4.161 7.728 7.998 1.00 84.88 98 CYS A N 1
ATOM 751 C CA . CYS A 1 98 ? 4.315 8.775 6.993 1.00 84.88 98 CYS A CA 1
ATOM 752 C C . CYS A 1 98 ? 5.732 8.865 6.427 1.00 84.88 98 CYS A C 1
ATOM 754 O O . CYS A 1 98 ? 5.893 9.161 5.240 1.00 84.88 98 CYS A O 1
ATOM 756 N N . THR A 1 99 ? 6.748 8.541 7.227 1.00 85.75 99 THR A N 1
ATOM 757 C CA . THR A 1 99 ? 8.123 8.367 6.749 1.00 85.75 99 THR A CA 1
ATOM 758 C C . THR A 1 99 ? 8.252 7.141 5.845 1.00 85.75 99 THR A C 1
ATOM 760 O O . THR A 1 99 ? 8.820 7.247 4.761 1.00 85.75 99 THR A O 1
ATOM 763 N N . ALA A 1 100 ? 7.666 5.996 6.216 1.00 77.75 100 ALA A N 1
ATOM 764 C CA . ALA A 1 100 ? 7.675 4.786 5.387 1.00 77.75 100 ALA A CA 1
ATOM 765 C C . ALA A 1 100 ? 6.970 4.990 4.032 1.00 77.75 100 ALA A C 1
ATOM 767 O O . ALA A 1 100 ? 7.382 4.437 3.013 1.00 77.75 100 ALA A O 1
ATOM 768 N N . LEU A 1 101 ? 5.932 5.830 3.997 1.00 79.44 101 LEU A N 1
ATOM 769 C CA . LEU A 1 101 ? 5.249 6.224 2.763 1.00 79.44 101 LEU A CA 1
ATOM 770 C C . LEU A 1 101 ? 6.044 7.236 1.916 1.00 79.44 101 LEU A C 1
ATOM 772 O O . LEU A 1 101 ? 5.670 7.480 0.764 1.00 79.44 101 LEU A O 1
ATOM 776 N N . GLY A 1 102 ? 7.133 7.799 2.455 1.00 80.00 102 GLY A N 1
ATOM 777 C CA . GLY A 1 102 ? 7.947 8.843 1.827 1.00 80.00 102 GLY A CA 1
ATOM 778 C C . GLY A 1 102 ? 7.282 10.222 1.820 1.00 80.00 102 GLY A C 1
ATOM 779 O O . GLY A 1 102 ? 7.660 11.081 1.029 1.00 80.00 102 GLY A O 1
ATOM 780 N N . LEU A 1 103 ? 6.256 10.422 2.653 1.00 84.06 103 LEU A N 1
ATOM 781 C CA . LEU A 1 103 ? 5.526 11.688 2.767 1.00 84.06 103 LEU A CA 1
ATOM 782 C C . LEU A 1 103 ? 6.159 12.618 3.803 1.00 84.06 103 LEU A C 1
ATOM 784 O O . LEU A 1 103 ? 6.002 13.830 3.693 1.00 84.06 103 LEU A O 1
ATOM 788 N N . CYS A 1 104 ? 6.888 12.053 4.767 1.00 85.38 104 CYS A N 1
ATOM 789 C CA . CYS A 1 104 ? 7.713 12.770 5.732 1.00 85.38 104 CYS A CA 1
ATOM 790 C C . CYS A 1 104 ? 9.202 12.458 5.534 1.00 85.38 104 CYS A C 1
ATOM 792 O O . CYS A 1 104 ? 9.533 11.360 5.076 1.00 85.38 104 CYS A O 1
ATOM 794 N N . PRO A 1 105 ? 10.103 13.390 5.895 1.00 85.31 105 PRO A N 1
ATOM 795 C CA . PRO A 1 105 ? 11.533 13.118 5.902 1.00 85.31 105 PRO A CA 1
ATOM 796 C C . PRO A 1 105 ? 11.853 11.997 6.897 1.00 85.31 105 PRO A C 1
ATOM 798 O O . PRO A 1 105 ? 11.346 11.969 8.021 1.00 85.31 105 PRO A O 1
ATOM 801 N N . SER A 1 106 ? 12.713 11.068 6.485 1.00 77.50 106 SER A N 1
ATOM 802 C CA . SER A 1 106 ? 13.347 10.130 7.408 1.00 77.50 106 SER A CA 1
ATOM 803 C C . SER A 1 106 ? 14.231 10.908 8.371 1.00 77.50 106 SER A C 1
ATOM 805 O O . SER A 1 106 ? 14.965 11.782 7.928 1.00 77.50 106 SER A O 1
ATOM 807 N N . SER A 1 107 ? 14.220 10.557 9.658 1.00 62.56 107 SER A N 1
ATOM 808 C CA . SER A 1 107 ? 15.007 11.176 10.741 1.00 62.56 107 SER A CA 1
ATOM 809 C C . SER A 1 107 ? 16.539 11.091 10.587 1.00 62.56 107 SER A C 1
ATOM 811 O O . SER A 1 107 ? 17.269 11.340 11.538 1.00 62.56 107 SER A O 1
ATOM 813 N N . ASN A 1 108 ? 17.021 10.797 9.382 1.00 48.69 108 ASN A N 1
ATOM 814 C CA . ASN A 1 108 ? 18.385 11.012 8.927 1.00 48.69 108 ASN 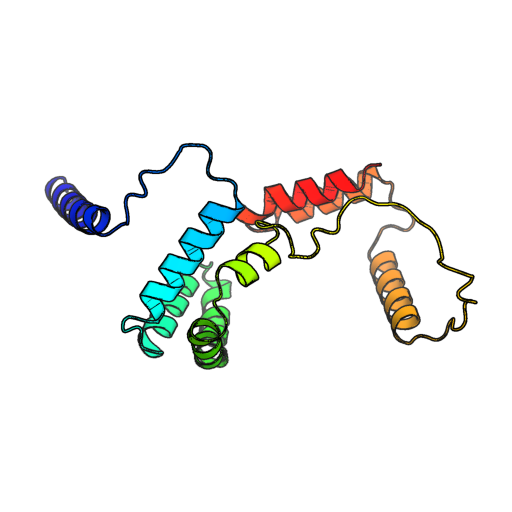A CA 1
ATOM 815 C C . ASN A 1 108 ? 18.443 12.351 8.169 1.00 48.69 108 ASN A C 1
ATOM 817 O O . ASN A 1 108 ? 18.804 12.401 6.995 1.00 48.69 108 ASN A O 1
ATOM 821 N N . GLU A 1 109 ? 18.025 13.439 8.817 1.00 42.84 109 GLU A N 1
ATOM 822 C CA . GLU A 1 109 ? 18.456 14.775 8.408 1.00 42.84 109 GLU A CA 1
ATOM 823 C C . GLU A 1 109 ? 19.835 15.009 9.023 1.00 42.84 109 GLU A C 1
ATOM 825 O O . GLU A 1 109 ? 19.989 15.649 10.064 1.00 42.84 109 GLU A O 1
ATOM 830 N N . ASP A 1 110 ? 20.841 14.415 8.381 1.00 39.69 110 ASP A N 1
ATOM 831 C CA . ASP A 1 110 ? 22.223 14.802 8.587 1.00 39.69 110 ASP A CA 1
ATOM 832 C C . ASP A 1 110 ? 22.450 16.190 8.004 1.00 39.69 110 ASP A C 1
ATOM 834 O O . ASP A 1 110 ? 22.069 16.538 6.882 1.00 39.69 110 ASP A O 1
ATOM 838 N N . GLN A 1 111 ? 23.123 16.976 8.827 1.00 44.44 111 GLN A N 1
ATOM 839 C CA . GLN A 1 111 ? 23.728 18.230 8.470 1.00 44.44 111 GLN A CA 1
ATOM 840 C C . GLN A 1 111 ? 24.661 18.038 7.276 1.00 44.44 111 GLN A C 1
ATOM 842 O O . GLN A 1 111 ? 25.543 17.182 7.267 1.00 44.44 111 GLN A O 1
ATOM 847 N N . ASN A 1 112 ? 24.497 18.911 6.291 1.00 61.53 112 ASN A N 1
ATOM 848 C CA . ASN A 1 112 ? 25.528 19.215 5.321 1.00 61.53 112 ASN A CA 1
ATOM 849 C C . ASN A 1 112 ? 26.803 19.686 6.048 1.00 61.53 112 ASN A C 1
ATOM 851 O O . ASN A 1 112 ? 26.926 20.860 6.394 1.00 61.53 112 ASN A O 1
ATOM 855 N N . SER A 1 113 ? 27.743 18.767 6.256 1.00 45.31 113 SER A N 1
ATOM 856 C CA . SER A 1 113 ? 29.156 19.060 6.493 1.00 45.31 113 SER A CA 1
ATOM 857 C C . SER A 1 113 ? 29.999 17.861 6.061 1.00 45.31 113 SER A C 1
ATOM 859 O O . SER A 1 113 ? 30.047 16.831 6.721 1.00 45.31 113 SER A O 1
ATOM 861 N N . ASP A 1 114 ? 30.597 18.034 4.889 1.00 43.38 114 ASP A N 1
ATOM 862 C CA . ASP A 1 114 ? 31.904 17.553 4.444 1.00 43.38 114 ASP A CA 1
ATOM 863 C C . ASP A 1 114 ? 32.741 16.760 5.477 1.00 43.38 114 ASP A C 1
ATOM 865 O O . ASP A 1 114 ? 33.046 17.252 6.564 1.00 43.38 114 ASP A O 1
ATOM 869 N N . VAL A 1 115 ? 33.170 15.551 5.105 1.00 45.53 115 VAL A N 1
ATOM 870 C CA . VAL A 1 115 ? 34.583 15.200 4.844 1.00 45.53 115 VAL A CA 1
ATOM 871 C C . VAL A 1 115 ? 34.777 13.682 4.949 1.00 45.53 115 VAL A C 1
ATOM 873 O O . VAL A 1 115 ? 34.657 13.065 6.003 1.00 45.53 115 VAL A O 1
ATOM 876 N N . SER A 1 116 ? 35.167 13.115 3.808 1.00 44.03 116 SER A N 1
ATOM 877 C CA . SER A 1 116 ? 36.245 12.136 3.625 1.00 44.03 116 SER A CA 1
ATOM 878 C C . SER A 1 116 ? 36.594 11.196 4.785 1.00 44.03 116 SER A C 1
ATOM 880 O O . SER A 1 116 ? 37.293 11.566 5.724 1.00 44.03 116 SER A O 1
ATOM 882 N N . SER A 1 117 ? 36.276 9.915 4.610 1.00 41.25 117 SER A N 1
ATOM 883 C CA . SER A 1 117 ? 37.249 8.808 4.691 1.00 41.25 117 SER A CA 1
ATOM 884 C C . SER A 1 117 ? 36.536 7.468 4.499 1.00 41.25 117 SER A C 1
ATOM 886 O O . SER A 1 117 ? 36.454 6.649 5.407 1.00 41.25 117 SER A O 1
ATOM 888 N N . VAL A 1 118 ? 36.066 7.188 3.280 1.00 43.53 118 VAL A N 1
ATOM 889 C CA . VAL A 1 118 ? 36.039 5.780 2.859 1.00 43.53 118 VAL A CA 1
ATOM 890 C C . VAL A 1 118 ? 37.447 5.474 2.367 1.00 43.53 118 VAL A C 1
ATOM 892 O O . VAL A 1 118 ? 37.758 5.584 1.185 1.00 43.53 118 VAL A O 1
ATOM 895 N N . SER A 1 119 ? 38.334 5.190 3.322 1.00 43.44 119 SER A N 1
ATOM 896 C CA . SER A 1 119 ? 39.545 4.424 3.049 1.00 43.44 119 SER A CA 1
ATOM 897 C C . SER A 1 119 ? 39.120 3.107 2.410 1.00 43.44 119 SER A C 1
ATOM 899 O O . SER A 1 119 ? 38.189 2.477 2.913 1.00 43.44 119 SER A O 1
ATOM 901 N N . GLU A 1 120 ? 39.779 2.742 1.311 1.00 47.72 120 GLU A N 1
ATOM 902 C CA . GLU A 1 120 ? 39.638 1.488 0.568 1.00 47.72 120 GLU A CA 1
ATOM 903 C C . GLU A 1 120 ? 39.015 0.354 1.393 1.00 47.72 120 GLU A C 1
ATOM 905 O O . GLU A 1 120 ? 39.686 -0.300 2.192 1.00 47.72 120 GLU A O 1
ATOM 910 N N . ILE A 1 121 ? 37.730 0.073 1.161 1.00 47.69 121 ILE A N 1
ATOM 911 C CA . ILE A 1 121 ? 37.234 -1.274 1.412 1.00 47.69 121 ILE A CA 1
ATOM 912 C C . ILE A 1 121 ? 37.628 -2.059 0.172 1.00 47.69 121 ILE A C 1
ATOM 914 O O . ILE A 1 121 ? 36.978 -1.997 -0.871 1.00 47.69 121 ILE A O 1
ATOM 918 N N . GLN A 1 122 ? 38.762 -2.744 0.302 1.00 47.72 122 GLN A N 1
ATOM 919 C CA . GLN A 1 122 ? 39.117 -3.917 -0.481 1.00 47.72 122 GLN A CA 1
ATOM 920 C C . GLN A 1 122 ? 37.829 -4.687 -0.806 1.00 47.72 122 GLN A C 1
ATOM 922 O O . GLN A 1 122 ? 37.104 -5.074 0.107 1.00 47.72 122 GLN A O 1
ATOM 927 N N . MET A 1 123 ? 37.526 -4.896 -2.087 1.00 63.41 123 MET A N 1
ATOM 928 C CA . MET A 1 123 ? 36.507 -5.867 -2.484 1.00 63.41 123 MET A CA 1
ATOM 929 C C . MET A 1 123 ? 37.030 -7.270 -2.145 1.00 63.41 123 MET A C 1
ATOM 931 O O . MET A 1 123 ? 38.067 -7.670 -2.681 1.00 63.41 123 MET A O 1
ATOM 935 N N . PRO A 1 124 ? 36.325 -8.026 -1.287 1.00 50.56 124 PRO A N 1
ATOM 936 C CA . PRO A 1 124 ? 36.134 -9.434 -1.594 1.00 50.56 124 PRO A CA 1
ATOM 937 C C . PRO A 1 124 ? 34.695 -9.871 -1.301 1.00 50.56 124 PRO A C 1
ATOM 939 O O . PRO A 1 124 ? 34.205 -9.792 -0.182 1.00 50.56 124 PRO A O 1
ATOM 942 N N . ASP A 1 125 ? 34.000 -10.294 -2.347 1.00 48.66 125 ASP A N 1
ATOM 943 C CA . ASP A 1 125 ? 33.517 -11.669 -2.489 1.00 48.66 125 ASP A CA 1
ATOM 944 C C . ASP A 1 125 ? 32.487 -11.680 -3.616 1.00 48.66 125 ASP A C 1
ATOM 946 O O . ASP A 1 125 ? 31.299 -11.406 -3.439 1.00 48.66 125 ASP A O 1
ATOM 950 N N . THR A 1 126 ? 32.934 -12.084 -4.802 1.00 58.84 126 THR A N 1
ATOM 951 C CA . THR A 1 126 ? 32.089 -12.469 -5.945 1.00 58.84 126 THR A CA 1
ATOM 952 C C . THR A 1 126 ? 31.291 -13.759 -5.684 1.00 58.84 126 THR A C 1
ATOM 954 O O . THR A 1 126 ? 30.921 -14.468 -6.610 1.00 58.84 126 THR A O 1
ATOM 957 N N . ASN A 1 127 ? 31.011 -14.069 -4.415 1.00 64.12 127 ASN A N 1
ATOM 958 C CA . ASN A 1 127 ? 30.261 -15.233 -3.952 1.00 64.12 127 ASN A CA 1
ATOM 959 C C . ASN A 1 127 ? 29.262 -14.883 -2.839 1.00 64.12 127 ASN A C 1
ATOM 961 O O . ASN A 1 127 ? 28.834 -15.752 -2.077 1.00 64.12 127 ASN A O 1
ATOM 965 N N . SER A 1 128 ? 28.837 -13.620 -2.742 1.00 77.44 128 SER A N 1
ATOM 966 C CA . SER A 1 128 ? 27.620 -13.332 -1.990 1.00 77.44 128 SER A CA 1
ATOM 967 C C . SER A 1 128 ? 26.448 -14.027 -2.683 1.00 77.44 128 SER A C 1
ATOM 969 O O . SER A 1 128 ? 26.161 -13.765 -3.851 1.00 77.44 128 SER A O 1
ATOM 971 N N . ILE A 1 129 ? 25.743 -14.888 -1.947 1.00 82.81 129 ILE A N 1
ATOM 972 C CA . ILE A 1 129 ? 24.506 -15.546 -2.401 1.00 82.81 129 ILE A CA 1
ATOM 973 C C . ILE A 1 129 ? 23.514 -14.507 -2.955 1.00 82.81 129 ILE A C 1
ATOM 975 O O . ILE A 1 129 ? 22.769 -14.808 -3.885 1.00 82.81 129 ILE A O 1
ATOM 979 N N . GLN A 1 130 ? 23.551 -13.271 -2.439 1.00 73.88 130 GLN A N 1
ATOM 980 C CA . GLN A 1 130 ? 22.746 -12.147 -2.923 1.00 73.88 130 GLN A CA 1
ATOM 981 C C . GLN A 1 130 ? 23.128 -11.716 -4.347 1.00 73.88 130 GLN A C 1
ATOM 983 O O . GLN A 1 130 ? 22.242 -11.458 -5.157 1.00 73.88 130 GLN A O 1
ATOM 988 N N . CYS A 1 131 ? 24.421 -11.687 -4.686 1.00 84.75 131 CYS A N 1
ATOM 989 C CA . CYS A 1 131 ? 24.880 -11.369 -6.041 1.00 84.75 131 CYS A CA 1
ATOM 990 C C . CYS A 1 131 ? 24.466 -12.467 -7.022 1.00 84.75 131 CYS A C 1
ATOM 992 O O . CYS A 1 131 ? 23.854 -12.168 -8.040 1.00 84.75 131 CYS A O 1
ATOM 994 N N . THR A 1 132 ? 24.691 -13.740 -6.680 1.00 87.88 132 THR A N 1
ATOM 995 C CA . THR A 1 132 ? 24.287 -14.866 -7.538 1.00 87.88 132 THR A CA 1
ATOM 996 C C . THR A 1 132 ? 22.769 -14.934 -7.725 1.00 87.88 132 THR A C 1
ATOM 998 O O . THR A 1 132 ? 22.292 -15.218 -8.822 1.00 87.88 132 THR A O 1
ATOM 1001 N N . ALA A 1 133 ? 21.988 -14.669 -6.673 1.00 86.00 133 ALA A N 1
ATOM 1002 C CA . ALA A 1 133 ? 20.531 -14.608 -6.766 1.00 86.00 133 ALA A CA 1
ATOM 1003 C C . ALA A 1 133 ? 20.068 -13.439 -7.650 1.00 86.00 133 ALA A C 1
ATOM 1005 O O . ALA A 1 133 ? 19.180 -13.621 -8.482 1.00 86.00 133 ALA A O 1
ATOM 1006 N N . CYS A 1 134 ? 20.701 -12.271 -7.510 1.00 86.69 134 CYS A N 1
ATOM 1007 C CA . CYS A 1 134 ? 20.431 -11.104 -8.342 1.00 86.69 134 CYS A CA 1
ATOM 1008 C C . CYS A 1 134 ? 20.752 -11.379 -9.818 1.00 86.69 134 CYS A C 1
ATOM 1010 O O . CYS A 1 134 ? 19.896 -11.172 -10.670 1.00 86.69 134 CYS A O 1
ATOM 1012 N N . GLU A 1 135 ? 21.927 -11.932 -10.130 1.00 89.38 135 GLU A N 1
ATOM 1013 C CA . GLU A 1 135 ? 22.330 -12.282 -11.500 1.00 89.38 135 GLU A CA 1
ATOM 1014 C C . GLU A 1 135 ? 21.346 -13.259 -12.150 1.00 89.38 135 GLU A C 1
ATOM 1016 O O . GLU A 1 135 ? 20.859 -13.008 -13.249 1.00 89.38 135 GLU A O 1
ATOM 1021 N N . ARG A 1 136 ? 20.960 -14.323 -11.433 1.00 89.38 136 ARG A N 1
ATOM 1022 C CA . ARG A 1 136 ? 19.965 -15.304 -11.899 1.00 89.38 136 ARG A CA 1
ATOM 1023 C C . ARG A 1 136 ? 18.607 -14.662 -12.176 1.00 89.38 136 ARG A C 1
ATOM 1025 O O . ARG A 1 136 ? 17.970 -14.983 -13.177 1.00 89.38 136 ARG A O 1
ATOM 1032 N N . PHE A 1 137 ? 18.157 -13.778 -11.287 1.00 88.31 137 PHE A N 1
ATOM 1033 C CA . PHE A 1 137 ? 16.893 -13.066 -11.444 1.00 88.31 137 PHE A CA 1
ATOM 1034 C C . PHE A 1 137 ? 16.937 -12.123 -12.650 1.00 88.31 137 PHE A C 1
ATOM 1036 O O . PHE A 1 137 ? 16.024 -12.129 -13.471 1.00 88.31 137 PHE A O 1
ATOM 1043 N N . ILE A 1 138 ? 18.026 -11.370 -12.807 1.00 84.56 138 ILE A N 1
ATOM 1044 C CA . ILE A 1 138 ? 18.225 -10.464 -13.938 1.00 84.56 138 ILE A CA 1
ATOM 1045 C C . ILE A 1 138 ? 18.324 -11.235 -15.257 1.00 84.56 138 ILE A C 1
ATOM 1047 O O . ILE A 1 138 ? 17.739 -10.803 -16.246 1.00 84.56 138 ILE A O 1
ATOM 1051 N N . ASP A 1 139 ? 18.984 -12.389 -15.290 1.00 85.44 139 ASP A N 1
ATOM 1052 C CA . ASP A 1 139 ? 19.042 -13.236 -16.485 1.00 85.44 139 ASP A CA 1
ATOM 1053 C C . ASP A 1 139 ? 17.667 -13.806 -16.851 1.00 85.44 139 ASP A C 1
ATOM 1055 O O . ASP A 1 139 ? 17.300 -13.849 -18.027 1.00 85.44 139 ASP A O 1
ATOM 1059 N N . GLN A 1 140 ? 16.854 -14.169 -15.855 1.00 87.44 140 GLN A N 1
ATOM 1060 C CA . GLN A 1 140 ? 15.472 -14.579 -16.085 1.00 87.44 140 GLN A CA 1
ATOM 1061 C C . GLN A 1 140 ? 14.627 -13.423 -16.633 1.00 87.44 140 GLN A C 1
ATOM 1063 O O . GLN A 1 140 ? 13.899 -13.615 -17.607 1.00 87.44 140 GLN A O 1
ATOM 1068 N N . VAL A 1 141 ? 14.758 -12.218 -16.074 1.00 82.38 141 VAL A N 1
ATOM 1069 C CA . VAL A 1 141 ? 14.091 -11.015 -16.594 1.00 82.38 141 VAL A CA 1
ATOM 1070 C C . VAL A 1 141 ? 14.538 -10.733 -18.031 1.00 82.38 141 VAL A C 1
ATOM 1072 O O . VAL A 1 141 ? 13.690 -10.548 -18.899 1.00 82.38 141 VAL A O 1
ATOM 1075 N N . LYS A 1 142 ? 15.841 -10.803 -18.329 1.00 79.62 142 LYS A N 1
ATOM 1076 C CA . LYS A 1 142 ? 16.383 -10.648 -19.690 1.00 79.62 142 LYS A CA 1
ATOM 1077 C C . LYS A 1 142 ? 15.843 -11.693 -20.661 1.00 79.62 142 LYS A C 1
ATOM 1079 O O . LYS A 1 142 ? 15.591 -11.359 -21.808 1.00 79.62 142 LYS A O 1
ATOM 1084 N N . SER A 1 143 ? 15.624 -12.931 -20.214 1.00 80.94 143 SER A N 1
ATOM 1085 C CA . SER A 1 143 ? 15.034 -13.988 -21.051 1.00 80.94 143 SER A CA 1
ATOM 1086 C C . SER A 1 143 ? 13.564 -13.734 -21.406 1.00 80.94 143 SER A C 1
ATOM 1088 O O . SER A 1 143 ? 13.075 -14.250 -22.409 1.00 80.94 143 SER A O 1
ATOM 1090 N N . MET A 1 144 ? 12.867 -12.933 -20.593 1.00 72.38 144 MET A N 1
ATOM 1091 C CA . MET A 1 144 ? 11.500 -12.481 -20.858 1.00 72.38 144 MET A CA 1
ATOM 1092 C C . MET A 1 144 ? 11.458 -11.199 -21.703 1.00 72.38 144 MET A C 1
ATOM 1094 O O . MET A 1 144 ? 10.390 -10.837 -22.196 1.00 72.38 144 MET A O 1
ATOM 1098 N N . LEU A 1 145 ? 12.595 -10.521 -21.878 1.00 74.38 145 LEU A N 1
ATOM 1099 C CA . LEU A 1 145 ? 12.737 -9.331 -22.712 1.00 74.38 145 LEU A CA 1
ATOM 1100 C C . LEU A 1 145 ? 13.233 -9.708 -24.118 1.00 74.38 145 LEU A C 1
ATOM 1102 O O . LEU A 1 145 ? 13.863 -10.745 -24.331 1.00 74.38 145 LEU A O 1
ATOM 1106 N N . SER A 1 146 ? 12.944 -8.853 -25.101 1.00 74.00 146 SER A N 1
ATOM 1107 C CA . SER A 1 146 ? 13.512 -8.938 -26.454 1.00 74.00 146 SER A CA 1
ATOM 1108 C C . SER A 1 146 ? 15.048 -9.006 -26.383 1.00 74.00 146 SER A C 1
ATOM 1110 O O . SER A 1 146 ? 15.632 -8.404 -25.491 1.00 74.00 146 SER A O 1
ATOM 1112 N N . SER A 1 147 ? 15.733 -9.681 -27.320 1.00 72.94 147 SER A N 1
ATOM 1113 C CA . SER A 1 147 ? 17.196 -9.910 -27.247 1.00 72.94 147 SER A CA 1
ATOM 1114 C C . SER A 1 147 ? 18.070 -8.653 -27.129 1.00 72.94 147 SER A C 1
ATOM 1116 O O . SER A 1 147 ? 19.243 -8.782 -26.786 1.00 72.94 147 SER A O 1
ATOM 1118 N N . ASN A 1 148 ? 17.538 -7.463 -27.417 1.00 73.50 148 ASN A N 1
ATOM 1119 C CA . ASN A 1 148 ? 18.189 -6.187 -27.137 1.00 73.50 148 ASN A CA 1
ATOM 1120 C C . ASN A 1 148 ? 17.148 -5.051 -27.216 1.00 73.50 148 ASN A C 1
ATOM 1122 O O . ASN A 1 148 ? 16.975 -4.488 -28.299 1.00 73.50 148 ASN A O 1
ATOM 1126 N N . PRO A 1 149 ? 16.385 -4.774 -26.144 1.00 79.44 149 PRO A N 1
ATOM 1127 C CA . PRO A 1 149 ? 15.343 -3.764 -26.205 1.00 79.44 149 PRO A CA 1
ATOM 1128 C C . PRO A 1 149 ? 15.967 -2.365 -26.207 1.00 79.44 149 PRO A C 1
ATOM 1130 O O . PRO A 1 149 ? 16.940 -2.114 -25.492 1.00 79.44 149 PRO A O 1
ATOM 1133 N N . THR A 1 150 ? 15.426 -1.447 -27.006 1.00 86.38 150 THR A N 1
ATOM 1134 C CA . THR A 1 150 ? 15.868 -0.043 -26.964 1.00 86.38 150 THR A CA 1
ATOM 1135 C C . THR A 1 150 ? 15.362 0.644 -25.687 1.00 86.38 150 THR A C 1
ATOM 1137 O O . THR A 1 150 ? 14.372 0.189 -25.106 1.00 86.38 150 THR A O 1
ATOM 1140 N N . PRO A 1 151 ? 15.992 1.746 -25.231 1.00 83.38 151 PRO A N 1
ATOM 1141 C CA . PRO A 1 151 ? 15.472 2.532 -24.108 1.00 83.38 151 PRO A CA 1
ATOM 1142 C C . PRO A 1 151 ? 13.986 2.889 -24.282 1.00 83.38 151 PRO A C 1
ATOM 1144 O O . PRO A 1 151 ? 13.186 2.634 -23.385 1.00 83.38 151 PRO A O 1
ATOM 1147 N N . ASP A 1 152 ? 13.601 3.322 -25.485 1.00 84.44 152 ASP A N 1
ATOM 1148 C CA . ASP A 1 152 ? 12.216 3.655 -25.841 1.00 84.44 152 ASP A CA 1
ATOM 1149 C C . ASP A 1 152 ? 11.263 2.447 -25.744 1.00 84.44 152 ASP A C 1
ATOM 1151 O O . ASP A 1 152 ? 10.087 2.583 -25.397 1.00 84.44 152 ASP A O 1
ATOM 1155 N N . GLU A 1 153 ? 11.730 1.237 -26.067 1.00 83.00 153 GLU A N 1
ATOM 1156 C CA . GLU A 1 153 ? 10.926 0.014 -25.946 1.00 83.00 153 GLU A CA 1
ATOM 1157 C C . GLU A 1 153 ? 10.676 -0.354 -24.480 1.00 83.00 153 GLU A C 1
ATOM 1159 O O . GLU A 1 153 ? 9.566 -0.769 -24.128 1.00 83.00 153 GLU A O 1
ATOM 1164 N N . ILE A 1 154 ? 11.681 -0.170 -23.619 1.00 84.81 154 ILE A N 1
ATOM 1165 C CA . ILE A 1 154 ? 11.568 -0.396 -22.174 1.00 84.81 154 ILE A CA 1
ATOM 1166 C C . ILE A 1 154 ? 10.613 0.632 -21.563 1.00 84.81 154 ILE A C 1
ATOM 1168 O O . ILE A 1 154 ? 9.696 0.253 -20.832 1.00 84.81 154 ILE A O 1
ATOM 1172 N N . GLU A 1 155 ? 10.771 1.910 -21.908 1.00 86.00 155 GLU A N 1
ATOM 1173 C CA . GLU A 1 155 ? 9.920 3.001 -21.429 1.00 86.00 155 GLU A CA 1
ATOM 1174 C C . GLU A 1 155 ? 8.452 2.752 -21.796 1.00 86.00 155 GLU A C 1
ATOM 1176 O O . GLU A 1 155 ? 7.572 2.755 -20.933 1.00 86.00 155 GLU A O 1
ATOM 1181 N N . ASN A 1 156 ? 8.178 2.420 -23.061 1.00 87.88 156 ASN A N 1
ATOM 1182 C CA . ASN A 1 156 ? 6.828 2.103 -23.519 1.00 87.88 156 ASN A CA 1
ATOM 1183 C C . ASN A 1 156 ? 6.238 0.879 -22.806 1.00 87.88 156 ASN A C 1
ATOM 1185 O O . ASN A 1 156 ? 5.055 0.879 -22.443 1.00 87.88 156 ASN A O 1
ATOM 1189 N N . ALA A 1 157 ? 7.041 -0.164 -22.577 1.00 87.31 157 ALA A N 1
ATOM 1190 C CA . ALA A 1 157 ? 6.604 -1.341 -21.837 1.00 87.31 157 ALA A CA 1
ATOM 1191 C C . ALA A 1 157 ? 6.252 -0.991 -20.383 1.00 87.31 157 ALA A C 1
ATOM 1193 O O . ALA A 1 157 ? 5.187 -1.381 -19.895 1.00 87.31 157 ALA A O 1
ATOM 1194 N N . MET A 1 158 ? 7.088 -0.204 -19.705 1.00 88.88 158 MET A N 1
ATOM 1195 C CA . MET A 1 158 ? 6.835 0.220 -18.329 1.00 88.88 158 MET A CA 1
ATOM 1196 C C . MET A 1 158 ? 5.656 1.194 -18.229 1.00 88.88 158 MET A C 1
ATOM 1198 O O . MET A 1 158 ? 4.810 1.042 -17.348 1.00 88.88 158 MET A O 1
ATOM 1202 N N . ASN A 1 159 ? 5.502 2.116 -19.179 1.00 91.62 159 ASN A N 1
ATOM 1203 C CA . ASN A 1 159 ? 4.339 2.998 -19.273 1.00 91.62 159 ASN A CA 1
ATOM 1204 C C . ASN A 1 159 ? 3.037 2.209 -19.472 1.00 91.62 159 ASN A C 1
ATOM 1206 O O . ASN A 1 159 ? 1.996 2.572 -18.916 1.00 91.62 159 ASN A O 1
ATOM 1210 N N . LYS A 1 160 ? 3.086 1.084 -20.193 1.00 91.00 160 LYS A N 1
ATOM 1211 C CA . LYS A 1 160 ? 1.954 0.159 -20.325 1.00 91.00 160 LYS A CA 1
ATOM 1212 C C . LYS A 1 160 ? 1.646 -0.566 -19.013 1.00 91.00 160 LYS A C 1
ATOM 1214 O O . LYS A 1 160 ? 0.475 -0.699 -18.662 1.00 91.00 160 LYS A O 1
ATOM 1219 N N . VAL A 1 161 ? 2.663 -0.977 -18.252 1.00 92.44 161 VAL A N 1
ATOM 1220 C CA . VAL A 1 161 ? 2.482 -1.514 -16.888 1.00 92.44 161 VAL A CA 1
ATOM 1221 C C . VAL A 1 161 ? 1.830 -0.466 -15.983 1.00 92.44 161 VAL A C 1
ATOM 1223 O O . VAL A 1 161 ? 0.867 -0.776 -15.279 1.00 92.44 161 VAL A O 1
ATOM 1226 N N . CYS A 1 162 ? 2.249 0.797 -16.078 1.00 95.12 162 CYS A N 1
ATOM 1227 C CA . CYS A 1 162 ? 1.636 1.896 -15.336 1.00 95.12 162 CYS A CA 1
ATOM 1228 C C . CYS A 1 162 ? 0.161 2.138 -15.690 1.00 95.12 162 CYS A C 1
ATOM 1230 O O . CYS A 1 162 ? -0.539 2.773 -14.912 1.00 95.12 162 CYS A O 1
ATOM 1232 N N . GLN A 1 163 ? -0.344 1.647 -16.825 1.00 94.06 163 GLN A N 1
ATOM 1233 C CA . GLN A 1 163 ? -1.775 1.701 -17.152 1.00 94.06 163 GLN A CA 1
ATOM 1234 C C . GLN A 1 163 ? -2.567 0.533 -16.548 1.00 94.06 163 GLN A C 1
ATOM 1236 O O . GLN A 1 163 ? -3.778 0.651 -16.376 1.00 94.06 163 GLN A O 1
ATOM 1241 N N . MET A 1 164 ? -1.902 -0.579 -16.215 1.00 89.88 164 MET A N 1
ATOM 1242 C CA . MET A 1 164 ? -2.535 -1.769 -15.631 1.00 89.88 164 MET A CA 1
ATOM 1243 C C . MET A 1 164 ? -2.656 -1.699 -14.107 1.00 89.88 164 MET A C 1
ATOM 1245 O O . MET A 1 164 ? -3.501 -2.382 -13.530 1.00 89.88 164 MET A O 1
ATOM 1249 N N . VAL A 1 165 ? -1.834 -0.884 -13.442 1.00 86.31 165 VAL A N 1
ATOM 1250 C CA . VAL A 1 165 ? -1.942 -0.670 -11.992 1.00 86.31 165 VAL A CA 1
ATOM 1251 C C . VAL A 1 165 ? -3.138 0.236 -11.648 1.00 86.31 165 VAL A C 1
ATOM 1253 O O . VAL A 1 165 ? -3.536 1.075 -12.468 1.00 86.31 165 VAL A O 1
ATOM 1256 N N . PRO A 1 166 ? -3.715 0.112 -10.434 1.00 92.50 166 PRO A N 1
ATOM 1257 C CA . PRO A 1 166 ? -4.800 0.976 -9.974 1.00 92.50 166 PRO A CA 1
ATOM 1258 C C . PRO A 1 166 ? -4.500 2.466 -10.165 1.00 92.50 166 PRO A C 1
ATOM 1260 O O . PRO A 1 166 ? -3.361 2.899 -9.980 1.00 92.50 166 PRO A O 1
ATOM 1263 N N . PHE A 1 167 ? -5.536 3.259 -10.475 1.00 86.88 167 PHE A N 1
ATOM 1264 C CA . PHE A 1 167 ? -5.414 4.684 -10.825 1.00 86.88 167 PHE A CA 1
ATOM 1265 C C . PHE A 1 167 ? -4.550 5.485 -9.835 1.00 86.88 167 PHE A C 1
ATOM 1267 O O . PHE A 1 167 ? -3.732 6.309 -10.238 1.00 86.88 167 PHE A O 1
ATOM 1274 N N . ILE A 1 168 ? -4.670 5.169 -8.544 1.00 86.44 168 ILE A N 1
ATOM 1275 C CA . ILE A 1 168 ? -3.937 5.819 -7.452 1.00 86.44 168 ILE A CA 1
ATOM 1276 C C . ILE A 1 168 ? -2.409 5.661 -7.534 1.00 86.44 168 ILE A C 1
ATOM 1278 O O . ILE A 1 168 ? -1.688 6.497 -7.001 1.00 86.44 168 ILE A O 1
ATOM 1282 N N . TYR A 1 169 ? -1.903 4.627 -8.211 1.00 85.88 169 TYR A N 1
ATOM 1283 C CA . TYR A 1 169 ? -0.467 4.362 -8.346 1.00 85.88 169 TYR A CA 1
ATOM 1284 C C . TYR A 1 169 ? 0.100 4.807 -9.693 1.00 85.88 169 TYR A C 1
ATOM 1286 O O . TYR A 1 169 ? 1.316 4.823 -9.868 1.00 85.88 169 TYR A O 1
ATOM 1294 N N . GLN A 1 170 ? -0.750 5.191 -10.647 1.00 91.81 170 GLN A N 1
ATOM 1295 C CA . GLN A 1 170 ? -0.311 5.479 -12.011 1.00 91.81 170 GLN A CA 1
ATOM 1296 C C . GLN A 1 170 ? 0.606 6.699 -12.100 1.00 91.81 170 GLN A C 1
ATOM 1298 O O . GLN A 1 170 ? 1.559 6.686 -12.875 1.00 91.81 170 GLN A O 1
ATOM 1303 N N . SER A 1 171 ? 0.332 7.750 -11.320 1.00 90.88 171 SER A N 1
ATOM 1304 C CA . SER A 1 171 ? 1.168 8.957 -11.287 1.00 90.88 171 SER A CA 1
ATOM 1305 C C . SER A 1 171 ? 2.573 8.640 -10.781 1.00 90.88 171 SER A C 1
ATOM 1307 O O . SER A 1 171 ? 3.550 8.963 -11.449 1.00 90.88 171 SER A O 1
ATOM 1309 N N . ARG A 1 172 ? 2.666 7.935 -9.650 1.00 91.81 172 ARG A N 1
ATOM 1310 C CA . ARG A 1 172 ? 3.934 7.516 -9.045 1.00 91.81 172 ARG A CA 1
ATOM 1311 C C . ARG A 1 172 ? 4.686 6.516 -9.923 1.00 91.81 172 ARG A C 1
ATOM 1313 O O . ARG A 1 172 ? 5.900 6.607 -10.039 1.00 91.81 172 ARG A O 1
ATOM 1320 N N . CYS A 1 173 ? 3.968 5.600 -10.571 1.00 94.31 173 CYS A N 1
ATOM 1321 C CA . CYS A 1 173 ? 4.549 4.665 -11.529 1.00 94.31 173 CYS A CA 1
ATOM 1322 C C . CYS A 1 173 ? 5.188 5.409 -12.706 1.00 94.31 173 CYS A C 1
ATOM 1324 O O . CYS A 1 173 ? 6.362 5.204 -12.981 1.00 94.31 173 CYS A O 1
ATOM 1326 N N . ARG A 1 174 ? 4.463 6.338 -13.346 1.00 93.94 174 ARG A N 1
ATOM 1327 C CA . ARG A 1 174 ? 5.017 7.145 -14.446 1.00 93.94 174 ARG A CA 1
ATOM 1328 C C . ARG A 1 174 ? 6.187 8.015 -13.997 1.00 93.94 174 ARG A C 1
ATOM 1330 O O . ARG A 1 174 ? 7.177 8.109 -14.701 1.00 93.94 174 ARG A O 1
ATOM 1337 N N . GLN A 1 175 ? 6.110 8.597 -12.801 1.00 92.62 175 GLN A N 1
ATOM 1338 C CA . GLN A 1 175 ? 7.227 9.350 -12.231 1.00 92.62 175 GLN A CA 1
ATOM 1339 C C . GLN A 1 175 ? 8.487 8.485 -12.089 1.00 92.62 175 GLN A C 1
ATOM 1341 O O . GLN A 1 175 ? 9.580 8.956 -12.379 1.00 92.62 175 GLN A O 1
ATOM 1346 N N . PHE A 1 176 ? 8.329 7.228 -11.672 1.00 89.69 176 PHE A N 1
ATOM 1347 C CA . PHE A 1 176 ? 9.429 6.275 -11.582 1.00 89.69 176 PHE A CA 1
ATOM 1348 C C . PHE A 1 176 ? 9.994 5.912 -12.961 1.00 89.69 176 PHE A C 1
ATOM 1350 O O . PHE A 1 176 ? 11.207 5.892 -13.114 1.00 89.69 176 PHE A O 1
ATOM 1357 N N . VAL A 1 177 ? 9.146 5.673 -13.969 1.00 90.81 177 VAL A N 1
ATOM 1358 C CA . VAL A 1 177 ? 9.601 5.388 -15.346 1.00 90.81 177 VAL A CA 1
ATOM 1359 C C . VAL A 1 177 ? 10.441 6.545 -15.890 1.00 90.81 177 VAL A C 1
ATOM 1361 O O . VAL A 1 177 ? 11.581 6.335 -16.290 1.00 90.81 177 VAL A O 1
ATOM 1364 N N . ASN A 1 178 ? 9.932 7.772 -15.775 1.00 86.88 178 ASN A N 1
ATOM 1365 C CA . ASN A 1 178 ? 10.600 8.968 -16.287 1.00 86.88 178 ASN A CA 1
ATOM 1366 C C . ASN A 1 178 ? 11.899 9.310 -15.528 1.00 86.88 178 ASN A C 1
ATOM 1368 O O . ASN A 1 178 ? 12.732 10.063 -16.022 1.00 86.88 178 ASN A O 1
ATOM 1372 N N . GLN A 1 179 ? 12.087 8.796 -14.306 1.00 85.06 179 GLN A N 1
ATOM 1373 C CA . GLN A 1 179 ? 13.300 9.039 -13.518 1.00 85.06 179 GLN A CA 1
ATOM 1374 C C . GLN A 1 179 ? 14.539 8.341 -14.108 1.00 85.06 179 GLN A C 1
ATOM 1376 O O . GLN A 1 179 ? 15.656 8.792 -13.864 1.00 85.06 179 GLN A O 1
ATOM 1381 N N . TYR A 1 180 ? 14.355 7.261 -14.871 1.00 68.94 180 TYR A N 1
ATOM 1382 C CA . TYR A 1 180 ? 15.442 6.464 -15.449 1.00 68.94 180 TYR A CA 1
ATOM 1383 C C . TYR A 1 180 ? 15.696 6.758 -16.941 1.00 68.94 180 TYR A C 1
ATOM 1385 O O . TYR A 1 180 ? 16.413 6.005 -17.591 1.00 68.94 180 TYR A O 1
ATOM 1393 N N . GLU A 1 181 ? 15.152 7.858 -17.477 1.00 62.59 181 GLU A N 1
ATOM 1394 C CA . GLU A 1 181 ? 15.381 8.333 -18.858 1.00 62.59 181 GLU A CA 1
ATOM 1395 C C . GLU A 1 181 ? 16.703 9.120 -19.049 1.00 62.59 181 GLU A C 1
ATOM 1397 O O . GLU A 1 181 ? 16.934 9.669 -20.127 1.00 62.59 181 GLU A O 1
ATOM 1402 N N . ALA A 1 182 ? 17.566 9.203 -18.024 1.00 48.94 182 ALA A N 1
ATOM 1403 C CA . ALA A 1 182 ? 18.808 9.994 -18.033 1.00 48.94 182 ALA A CA 1
ATOM 1404 C C . ALA A 1 182 ? 20.065 9.191 -18.409 1.00 48.94 182 ALA A C 1
ATOM 1406 O O . ALA A 1 182 ? 20.267 8.093 -17.841 1.00 48.94 182 ALA A O 1
#

InterPro domains:
  IPR007856 Saposin-like type B, region 1 [PF05184] (30-66)
  IPR007856 Saposin-like type B, region 1 [PF05184] (130-166)
  IPR008138 Saposin B type, region 2 [PF03489] (72-104)
  IPR008139 Saposin B type domain [PS50015] (27-108)
  IPR008139 Saposin B type domain [PS50015] (127-182)
  IPR008139 Saposin B type domain [SM00741] (29-104)
  IPR008139 Saposin B type domain [SM00741] (129-181)
  IPR008373 Saposin [PR01797] (28-50)
  IPR008373 Saposin [PR01797] (60-82)
  IPR008373 Saposin [PR01797] (82-105)
  IPR011001 Saposin-like [SSF47862] (10-66)
  IPR011001 Saposin-like [SSF47862] (69-166)
  IPR051428 Sphingolipid Activators and Surfactant Proteins [PTHR11480] (26-181)

Foldseek 3Di:
DVVVVVVVVVVVVVVVVVPPPPPDDPCPQLLNVQLVVLVVLQVVLVPDDDLVNQLVVQLVVLVVDDPVCSVVSNVCSVVCSVVVSVCSNPPSRSNVVCVVVVSDPDPPPDDPDDDDDPPDPDDDDPPDPVNVVVVVVVVVVCVVDDVDADLVRVLVVQLVVLVVDPPVCSVVSNVVSVVPPD

pLDDT: mean 73.9, std 16.3, range [35.47, 95.12]

Sequence (182 aa):
MLLVCVMTCLALTSVLSQLPTTSGQENGQPCDLCKQLFTYVNTFLQKNSTEAEVEALLKKACNILPTAFQGECDNIVKQYGPMIFELLIHELQPDQMCTALGLCPSSNEDQNSDVSSVSEIQMPDTNSIQCTACERFIDQVKSMLSSNPTPDEIENAMNKVCQMVPFIYQSRCRQFVNQYEA

Radius of gyration: 23.91 Å; chains: 1; bounding box: 77×42×49 Å

Secondary structure (DSSP, 8-state):
-HHHHHHHHHHHHHHHTTS------S---HHHHHHHHHHHHHHHHHTT--HHHHHHHHHHHHTTS-HHHHHHHHHHHHHHHHHHHHHHHHS--HHHHHHHTTSS--S------------------TT-HHHHHHHHHHHHHHHHS-SS--HHHHHHHHHHHHHHS-HHHHHHHHHHHHHT--